Protein AF-A0A528D5P8-F1 (afdb_monomer)

Radius of gyration: 14.94 Å; Cα contacts (8 Å, |Δi|>4): 24; chains: 1; bounding box: 26×30×38 Å

Secondary structure (DSSP, 8-state):
--STT--------TTTHHHHHHHHHHHHHT---S-SSGGG-S----S-HHHHHHHHHHHHHHHTSPP--

pLDDT: mean 95.93, std 6.94, range [55.78, 98.75]

Mean predicted aligned error: 2.89 Å

Foldseek 3Di:
DPDPPDPDDDDDDPVCVVVCVVVVVVVVVPQDEDDPPCVNHPDYDDPDPVVVVVVVVVVVVVVPDDDDD

Solvent-accessible surface area (backbone atoms only — not comparable to full-atom values): 4622 Å² total; per-residue (Å²): 118,99,49,99,80,49,94,80,81,87,86,69,58,82,94,47,34,69,60,49,53,52,55,50,53,57,58,60,71,67,66,39,53,91,51,94,56,66,88,68,38,77,52,83,83,72,97,40,69,71,55,45,53,54,53,49,53,55,53,53,62,53,69,75,47,74,89,84,129

Structure (mmCIF, N/CA/C/O backbone):
data_AF-A0A528D5P8-F1
#
_entry.id   AF-A0A528D5P8-F1
#
loop_
_atom_site.group_PDB
_atom_site.id
_atom_site.type_symbol
_atom_site.label_atom_id
_atom_site.label_alt_id
_atom_site.label_comp_id
_atom_site.label_asym_id
_atom_site.label_entity_id
_atom_site.label_seq_id
_atom_site.pdbx_PDB_ins_code
_atom_site.Cartn_x
_atom_site.Cartn_y
_atom_site.Cartn_z
_atom_site.occupancy
_atom_site.B_iso_or_equiv
_atom_site.auth_seq_id
_atom_site.auth_comp_id
_atom_site.auth_asym_id
_atom_site.auth_atom_id
_atom_site.pdbx_PDB_model_num
ATOM 1 N N . GLY A 1 1 ? 7.133 -1.292 -0.692 1.00 79.94 1 GLY A N 1
ATOM 2 C CA . GLY A 1 1 ? 7.832 -0.814 0.518 1.00 79.94 1 GLY A CA 1
ATOM 3 C C . GLY A 1 1 ? 8.845 -1.807 1.057 1.00 79.94 1 GLY A C 1
ATOM 4 O O . GLY A 1 1 ? 8.839 -2.059 2.253 1.00 79.94 1 GLY A O 1
ATOM 5 N N . GLN A 1 2 ? 9.722 -2.362 0.210 1.00 97.62 2 GLN A N 1
ATOM 6 C CA . GLN A 1 2 ? 10.915 -3.088 0.676 1.00 97.62 2 GLN A CA 1
ATOM 7 C C . GLN A 1 2 ? 11.999 -2.059 1.024 1.00 97.62 2 GLN A C 1
ATOM 9 O O . GLN A 1 2 ? 13.027 -1.981 0.366 1.00 97.62 2 GLN A O 1
ATOM 14 N N . ASP A 1 3 ? 11.692 -1.214 1.999 1.00 98.19 3 ASP A N 1
ATOM 15 C CA . ASP A 1 3 ? 12.493 -0.068 2.416 1.00 98.19 3 ASP A CA 1
ATOM 16 C C . ASP A 1 3 ? 12.413 0.026 3.943 1.00 98.19 3 ASP A C 1
ATOM 18 O O . ASP A 1 3 ? 11.346 -0.201 4.522 1.00 98.19 3 ASP A O 1
ATOM 22 N N . CYS A 1 4 ? 13.531 0.318 4.607 1.00 96.56 4 CYS A N 1
ATOM 23 C CA . CYS A 1 4 ? 13.593 0.370 6.069 1.00 96.56 4 CYS A CA 1
ATOM 24 C C . CYS A 1 4 ? 12.840 1.567 6.672 1.00 96.56 4 CYS A C 1
ATOM 26 O O . CYS A 1 4 ? 12.448 1.510 7.836 1.00 96.56 4 CYS A O 1
ATOM 28 N N . THR A 1 5 ? 12.605 2.619 5.890 1.00 96.88 5 THR A N 1
ATOM 29 C CA . THR A 1 5 ? 11.904 3.848 6.287 1.00 96.88 5 THR A CA 1
ATOM 30 C C . THR A 1 5 ? 10.464 3.909 5.780 1.00 96.88 5 THR A C 1
ATOM 32 O O . THR A 1 5 ? 9.791 4.926 5.947 1.00 96.88 5 THR A O 1
ATOM 35 N N . ALA A 1 6 ? 9.969 2.824 5.174 1.00 96.69 6 ALA A N 1
ATOM 36 C CA . ALA A 1 6 ? 8.620 2.764 4.631 1.00 96.69 6 ALA A CA 1
ATOM 37 C C . ALA A 1 6 ? 7.570 3.207 5.667 1.00 96.69 6 ALA A C 1
ATOM 39 O O . ALA A 1 6 ? 7.526 2.70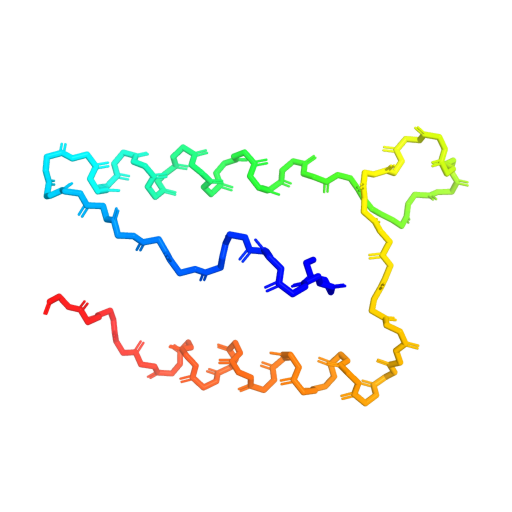2 6.791 1.00 96.69 6 ALA A O 1
ATOM 40 N N . ALA A 1 7 ? 6.678 4.112 5.263 1.00 96.81 7 ALA A N 1
ATOM 41 C CA . ALA A 1 7 ? 5.569 4.582 6.088 1.00 96.81 7 ALA A CA 1
ATOM 42 C C . ALA A 1 7 ? 4.495 3.485 6.238 1.00 96.81 7 ALA A C 1
ATOM 44 O O . ALA A 1 7 ? 3.489 3.477 5.536 1.00 96.81 7 ALA A O 1
ATOM 45 N N . CYS A 1 8 ? 4.736 2.519 7.128 1.00 96.62 8 CYS A N 1
ATOM 46 C CA . CYS A 1 8 ? 3.938 1.292 7.246 1.00 96.62 8 CYS A CA 1
ATOM 47 C C . CYS A 1 8 ? 3.099 1.189 8.530 1.00 96.62 8 CYS A C 1
ATOM 49 O O . CYS A 1 8 ? 2.297 0.268 8.661 1.00 96.62 8 CYS A O 1
ATOM 51 N N . ARG A 1 9 ? 3.260 2.123 9.477 1.00 97.69 9 ARG A N 1
ATOM 52 C CA . ARG A 1 9 ? 2.484 2.170 10.725 1.00 97.69 9 ARG A CA 1
ATOM 53 C C . ARG A 1 9 ? 1.951 3.577 10.965 1.00 97.69 9 ARG A C 1
ATOM 55 O O . ARG A 1 9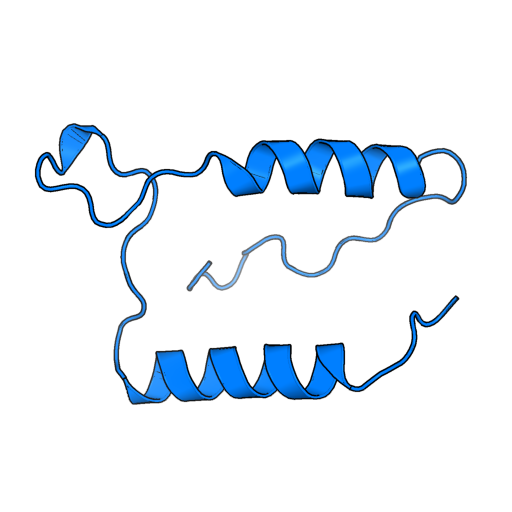 ? 2.652 4.432 11.500 1.00 97.69 9 ARG A O 1
ATOM 62 N N . ILE A 1 10 ? 0.714 3.798 10.536 1.00 96.88 10 ILE A N 1
ATOM 63 C CA . ILE A 1 10 ? 0.055 5.105 10.536 1.00 96.88 10 ILE A CA 1
ATOM 64 C C . ILE A 1 10 ? -0.790 5.244 11.805 1.00 96.88 10 ILE A C 1
ATOM 66 O O . ILE A 1 10 ? -1.618 4.385 12.097 1.00 96.88 10 ILE A O 1
ATOM 70 N N . TYR A 1 11 ? -0.604 6.345 12.534 1.00 96.94 11 TYR A N 1
ATOM 71 C CA . TYR A 1 11 ? -1.503 6.763 13.608 1.00 96.94 11 TYR A CA 1
ATOM 72 C C . TYR A 1 11 ? -2.335 7.944 13.126 1.00 96.94 11 TYR A C 1
ATOM 74 O O . TYR A 1 11 ? -1.795 8.955 12.679 1.00 96.94 11 TYR A O 1
ATOM 82 N N . ALA A 1 12 ? -3.651 7.812 13.230 1.00 96.94 12 ALA A N 1
ATOM 83 C CA . ALA A 1 12 ? -4.606 8.788 12.741 1.00 96.94 12 ALA A CA 1
ATOM 84 C C . ALA A 1 12 ? -5.529 9.228 13.879 1.00 96.94 12 ALA A C 1
ATOM 86 O O . ALA A 1 12 ? -6.054 8.409 14.631 1.00 96.94 12 ALA A O 1
ATOM 87 N N . GLY A 1 13 ? -5.710 10.541 14.028 1.00 97.62 13 GLY A N 1
ATOM 88 C CA . GLY A 1 13 ? -6.632 11.083 15.020 1.00 97.62 13 GLY A CA 1
ATOM 89 C C . GLY A 1 13 ? -8.082 10.744 14.670 1.00 97.62 13 GLY A C 1
ATOM 90 O O . GLY A 1 13 ? -8.459 10.783 13.500 1.00 97.62 13 GLY A O 1
ATOM 91 N N . LYS A 1 14 ? -8.918 10.500 15.689 1.00 96.62 14 LYS A N 1
ATOM 92 C CA . LYS A 1 14 ? -10.324 10.073 15.526 1.00 96.62 14 LYS A CA 1
ATOM 93 C C . LYS A 1 14 ? -11.122 10.916 14.521 1.00 96.62 14 LYS A C 1
ATOM 95 O O . LYS A 1 14 ? -11.894 10.374 13.750 1.00 96.62 14 LYS A O 1
ATOM 100 N N . LYS A 1 15 ? -10.900 12.237 14.487 1.00 98.12 15 LYS A N 1
ATOM 101 C CA . LYS A 1 15 ? -11.620 13.166 13.593 1.00 98.12 15 LYS A CA 1
ATOM 102 C C . LYS A 1 15 ? -11.371 12.937 12.099 1.00 98.12 15 LYS A C 1
ATOM 104 O O . LYS A 1 15 ? -12.187 13.369 11.295 1.00 98.12 15 LYS A O 1
ATOM 109 N N . ILE A 1 16 ? -10.233 12.350 11.731 1.00 97.75 16 ILE A N 1
ATOM 110 C CA . ILE A 1 16 ? -9.831 12.172 10.328 1.00 97.75 16 ILE A CA 1
ATOM 111 C C . ILE A 1 16 ? -9.687 10.704 9.937 1.00 97.75 16 ILE A C 1
ATOM 113 O O . ILE A 1 16 ? -9.371 10.440 8.786 1.00 97.75 16 ILE A O 1
ATOM 117 N N . TYR A 1 17 ? -9.893 9.771 10.872 1.00 97.06 17 TYR A N 1
ATOM 118 C CA . TYR A 1 17 ? -9.587 8.354 10.683 1.00 97.06 17 TYR A CA 1
ATOM 119 C C . TYR A 1 17 ? -10.325 7.768 9.477 1.00 97.06 17 TYR A C 1
ATOM 121 O O . TYR A 1 17 ? -9.678 7.361 8.516 1.00 97.06 17 TYR A O 1
ATOM 129 N N . ASP A 1 18 ? -11.658 7.827 9.475 1.00 96.94 18 ASP A N 1
ATOM 130 C CA . ASP A 1 18 ? -12.470 7.220 8.412 1.00 96.94 18 ASP A CA 1
ATOM 131 C C . ASP A 1 18 ? -12.190 7.850 7.046 1.00 96.94 18 ASP A C 1
ATOM 133 O O . ASP A 1 18 ? -12.039 7.151 6.045 1.00 96.94 18 ASP A O 1
ATOM 137 N N . LYS A 1 19 ? -12.050 9.182 7.014 1.00 98.12 19 LYS A N 1
ATOM 138 C CA . LYS A 1 19 ? -11.722 9.911 5.786 1.00 98.12 19 LYS A CA 1
ATOM 139 C C . LYS A 1 19 ? -10.342 9.521 5.259 1.00 98.12 19 LYS A C 1
ATOM 141 O O . LYS A 1 19 ? -10.204 9.254 4.072 1.00 98.12 19 LYS A O 1
ATOM 146 N N . LEU A 1 20 ? -9.334 9.461 6.131 1.00 98.06 20 LEU A N 1
ATOM 147 C CA . LEU A 1 20 ? -7.988 9.047 5.746 1.00 98.06 20 LEU A CA 1
ATOM 148 C C . LEU A 1 20 ? -7.997 7.620 5.202 1.00 98.06 20 LEU A C 1
ATOM 150 O O . LEU A 1 20 ? -7.382 7.378 4.172 1.00 98.06 20 LEU A O 1
ATOM 154 N N . VAL A 1 21 ? -8.685 6.690 5.870 1.00 97.19 21 VAL A N 1
ATOM 155 C CA . VAL A 1 21 ? -8.788 5.296 5.420 1.00 97.19 21 VAL A CA 1
ATOM 156 C C . VAL A 1 21 ? -9.434 5.224 4.037 1.00 97.19 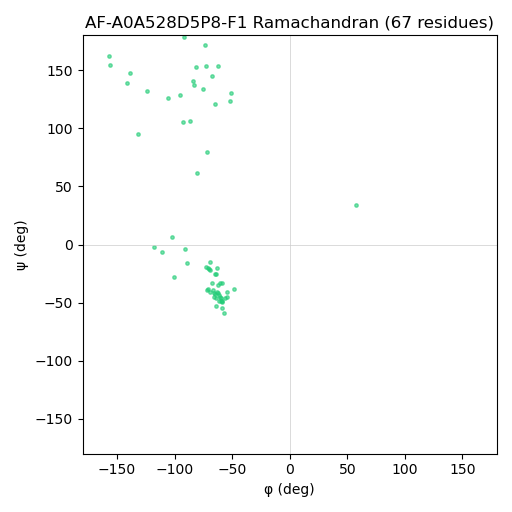21 VAL A C 1
ATOM 158 O O . VAL A 1 21 ? -8.895 4.546 3.161 1.00 97.19 21 VAL A O 1
ATOM 161 N N . ALA A 1 22 ? -10.536 5.942 3.813 1.00 98.31 22 ALA A N 1
ATOM 162 C CA . ALA A 1 22 ? -11.229 5.963 2.527 1.00 98.31 22 ALA A CA 1
ATOM 163 C C . ALA A 1 22 ? -10.364 6.565 1.405 1.00 98.31 22 ALA A C 1
ATOM 165 O O . ALA A 1 22 ? -10.135 5.912 0.384 1.00 98.31 22 ALA A O 1
ATOM 166 N N . ASP A 1 23 ? -9.832 7.772 1.617 1.00 98.50 23 ASP A N 1
ATOM 167 C CA . ASP A 1 23 ? -9.045 8.499 0.615 1.00 98.50 23 ASP A CA 1
ATOM 168 C C . ASP A 1 23 ? -7.737 7.754 0.294 1.00 98.50 23 ASP A C 1
ATOM 170 O O . ASP A 1 23 ? -7.371 7.599 -0.874 1.00 98.50 23 ASP A O 1
ATOM 174 N N . LEU A 1 24 ? -7.054 7.222 1.317 1.00 98.25 24 LEU A N 1
ATOM 175 C CA . LEU A 1 24 ? -5.827 6.444 1.141 1.00 98.25 24 LEU A CA 1
ATOM 176 C C . LEU A 1 24 ? -6.092 5.128 0.408 1.00 98.25 24 LEU A C 1
ATOM 178 O O . LEU A 1 24 ? -5.313 4.767 -0.470 1.00 98.25 24 LEU A O 1
ATOM 182 N N . SER A 1 25 ? -7.183 4.425 0.727 1.00 98.00 25 SER A N 1
ATOM 183 C CA . SER A 1 25 ? -7.549 3.185 0.027 1.00 98.00 25 SER A CA 1
ATOM 184 C C . SER A 1 25 ? -7.811 3.448 -1.456 1.00 98.00 25 SER A C 1
ATOM 186 O O . SER A 1 25 ? -7.307 2.715 -2.308 1.00 98.00 25 SER A O 1
ATOM 188 N N . SER A 1 26 ? -8.532 4.532 -1.773 1.00 98.25 26 SER A N 1
ATOM 189 C CA . SER A 1 26 ? -8.772 4.946 -3.156 1.00 98.25 26 SER A CA 1
ATOM 190 C C . SER A 1 26 ? -7.462 5.262 -3.879 1.00 98.25 26 SER A C 1
ATOM 192 O O . SER A 1 26 ? -7.238 4.747 -4.971 1.00 98.25 26 SER A O 1
ATOM 194 N N . ALA A 1 27 ? -6.577 6.058 -3.275 1.00 98.31 27 ALA A N 1
ATOM 195 C CA . ALA A 1 27 ? -5.306 6.440 -3.890 1.00 98.31 27 ALA A CA 1
ATOM 196 C C . ALA A 1 27 ? -4.339 5.254 -4.060 1.00 98.31 27 ALA A C 1
ATOM 198 O O . ALA A 1 27 ? -3.673 5.137 -5.084 1.00 98.31 27 ALA A O 1
ATOM 199 N N . VAL A 1 28 ? -4.265 4.336 -3.090 1.00 98.19 28 VAL A N 1
ATOM 200 C CA . VAL A 1 28 ? -3.397 3.149 -3.196 1.00 98.19 28 VAL A CA 1
ATOM 201 C C . VAL A 1 28 ? -3.887 2.200 -4.291 1.00 98.19 28 VAL A C 1
ATOM 203 O O . VAL A 1 28 ? -3.067 1.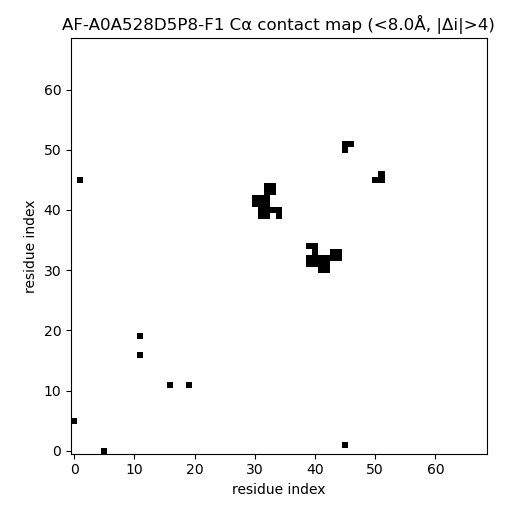577 -4.963 1.00 98.19 28 VAL A O 1
ATOM 206 N N . SER A 1 29 ? -5.203 2.115 -4.521 1.00 98.06 29 SER A N 1
ATOM 207 C CA . SER A 1 29 ? -5.770 1.249 -5.565 1.00 98.06 29 SER A CA 1
ATOM 208 C C . SER A 1 29 ? -5.356 1.630 -6.993 1.00 98.06 29 SER A C 1
ATOM 210 O O . SER A 1 29 ? -5.423 0.789 -7.886 1.00 98.06 29 SER A O 1
ATOM 212 N N . THR A 1 30 ? -4.899 2.869 -7.213 1.00 98.44 30 THR A N 1
ATOM 213 C CA . THR A 1 30 ? -4.502 3.362 -8.541 1.00 98.44 30 THR A CA 1
ATOM 214 C C . THR A 1 30 ? -3.023 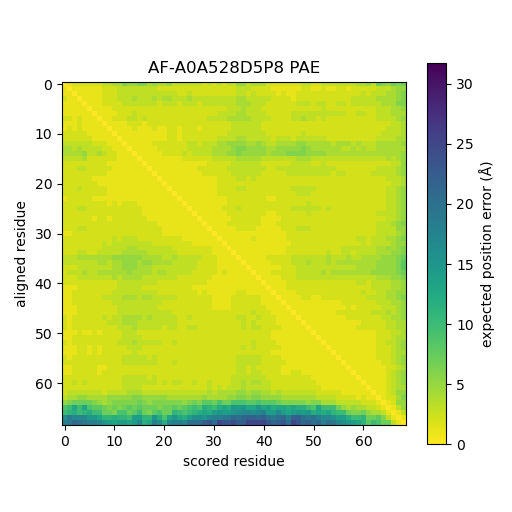3.162 -8.866 1.00 98.44 30 THR A C 1
ATOM 216 O O . THR A 1 30 ? -2.611 3.498 -9.975 1.00 98.44 30 THR A O 1
ATOM 219 N N . ILE A 1 31 ? -2.217 2.646 -7.929 1.00 98.50 31 ILE A N 1
ATOM 220 C CA . ILE A 1 31 ? -0.777 2.440 -8.136 1.00 98.50 31 ILE A CA 1
ATOM 221 C C . ILE A 1 31 ? -0.562 1.399 -9.240 1.00 98.50 31 ILE A C 1
ATOM 223 O O . ILE A 1 31 ? -0.989 0.248 -9.111 1.00 98.50 31 ILE A O 1
ATOM 227 N N . ARG A 1 32 ? 0.134 1.791 -10.310 1.00 98.56 32 ARG A N 1
ATOM 228 C CA . ARG A 1 32 ? 0.433 0.920 -11.456 1.00 98.56 32 ARG A CA 1
ATOM 229 C C . ARG A 1 32 ? 1.662 0.052 -11.202 1.00 98.56 32 ARG A C 1
ATOM 231 O O . ARG A 1 32 ? 2.681 0.518 -10.690 1.00 98.56 32 ARG A O 1
ATOM 238 N N . TYR A 1 33 ? 1.574 -1.217 -11.581 1.00 98.44 33 TYR A N 1
ATOM 239 C CA . TYR A 1 33 ? 2.675 -2.174 -11.512 1.00 98.44 33 TYR A CA 1
ATOM 240 C C . TYR A 1 33 ? 2.467 -3.311 -12.513 1.00 98.44 33 TYR A C 1
ATOM 242 O O . TYR A 1 33 ? 1.333 -3.663 -12.841 1.00 98.44 33 TYR A O 1
ATOM 250 N N . ASN A 1 34 ? 3.569 -3.939 -12.933 1.00 98.12 34 ASN A N 1
ATOM 251 C CA . ASN A 1 34 ? 3.575 -5.104 -13.821 1.00 98.12 34 ASN A CA 1
ATOM 252 C C . ASN A 1 34 ? 2.878 -4.869 -15.181 1.00 98.12 34 ASN A C 1
ATOM 254 O O . ASN A 1 34 ? 2.267 -5.785 -15.737 1.00 98.12 34 ASN A O 1
ATOM 258 N N . LEU A 1 35 ? 2.968 -3.647 -15.712 1.00 98.44 35 LEU A N 1
ATOM 259 C CA . LEU A 1 35 ? 2.576 -3.316 -17.080 1.00 98.44 35 LEU A CA 1
ATOM 260 C C . LEU A 1 35 ? 3.692 -3.682 -18.078 1.00 98.44 35 LEU A C 1
ATOM 262 O O . LEU A 1 35 ? 4.864 -3.684 -17.690 1.00 98.44 35 LEU A O 1
ATOM 266 N N . PRO A 1 36 ? 3.356 -3.984 -19.352 1.00 98.00 36 PRO A N 1
ATOM 267 C CA . PRO A 1 36 ? 4.350 -4.251 -20.395 1.00 98.00 36 PRO A CA 1
ATOM 268 C C . PRO A 1 36 ? 5.256 -3.053 -20.696 1.00 98.00 36 PRO A C 1
ATOM 270 O O . PRO A 1 36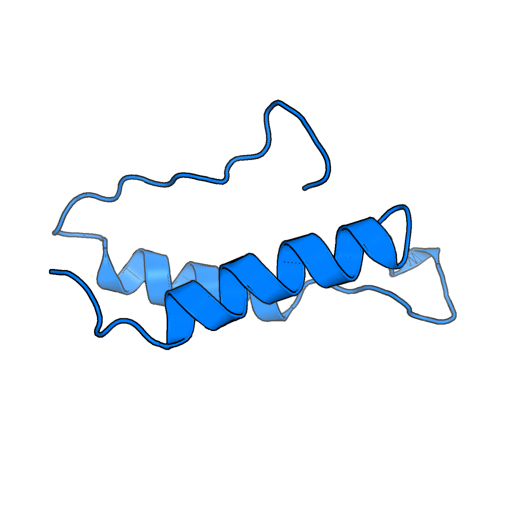 ? 6.429 -3.244 -21.011 1.00 98.00 36 PRO A O 1
ATOM 273 N N . ASP A 1 37 ? 4.705 -1.839 -20.617 1.00 97.94 37 ASP A N 1
ATOM 274 C CA . ASP A 1 37 ? 5.473 -0.600 -20.681 1.00 97.94 37 ASP A CA 1
ATOM 275 C C . ASP A 1 37 ? 5.968 -0.246 -19.276 1.00 97.94 37 ASP A C 1
ATOM 277 O O . ASP A 1 37 ? 5.201 0.179 -18.409 1.00 97.94 37 ASP A O 1
ATOM 281 N N . ASP A 1 38 ? 7.265 -0.446 -19.041 1.00 97.69 38 ASP A N 1
ATOM 282 C CA . ASP A 1 38 ? 7.865 -0.214 -17.729 1.00 97.69 38 ASP A CA 1
ATOM 283 C C . ASP A 1 38 ? 7.923 1.272 -17.348 1.00 97.69 38 ASP A C 1
ATOM 285 O O . ASP A 1 38 ? 8.076 1.603 -16.176 1.00 97.69 38 ASP A O 1
ATOM 289 N N . THR A 1 39 ? 7.737 2.183 -18.310 1.00 97.94 39 THR A N 1
ATOM 290 C CA . THR A 1 39 ? 7.689 3.626 -18.027 1.00 97.94 39 THR A CA 1
ATOM 291 C C . THR A 1 39 ? 6.412 4.044 -17.296 1.00 97.94 39 THR A C 1
ATOM 293 O O . THR A 1 39 ? 6.392 5.085 -16.638 1.00 97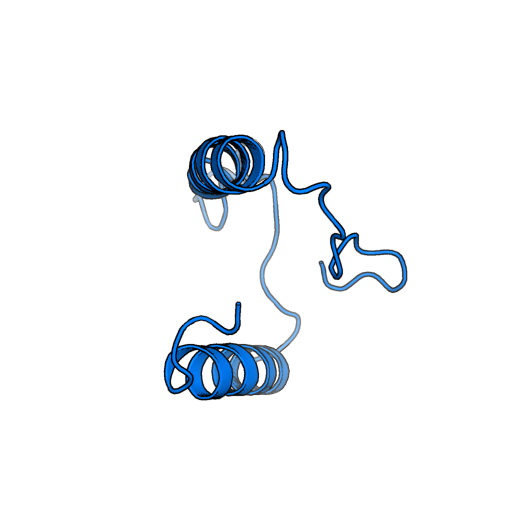.94 39 THR A O 1
ATOM 296 N N . GLU A 1 40 ? 5.357 3.225 -17.356 1.00 98.12 40 GLU A N 1
ATOM 297 C CA . GLU A 1 40 ? 4.094 3.480 -16.663 1.00 98.12 40 GLU A CA 1
ATOM 298 C C . GLU A 1 40 ? 4.058 2.907 -15.236 1.00 98.12 40 GLU A C 1
ATOM 300 O O . GLU A 1 40 ? 3.178 3.289 -14.454 1.00 98.12 40 GLU A O 1
ATOM 305 N N . ASN A 1 41 ? 4.984 2.002 -14.893 1.00 98.25 41 ASN A N 1
ATOM 306 C CA . ASN A 1 41 ? 5.033 1.317 -13.603 1.00 98.25 41 ASN A CA 1
ATOM 307 C C . ASN A 1 41 ? 5.555 2.237 -12.487 1.00 98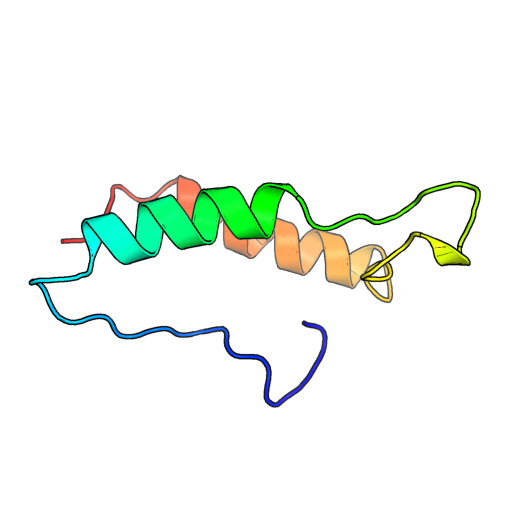.25 41 ASN A C 1
ATOM 309 O O . ASN A 1 41 ? 6.581 2.897 -12.616 1.00 98.25 41 ASN A O 1
ATOM 313 N N . GLU A 1 42 ? 4.874 2.229 -11.341 1.00 98.62 42 GLU A N 1
ATOM 314 C CA . GLU A 1 42 ? 5.229 3.046 -10.172 1.00 98.62 42 GLU A CA 1
ATOM 315 C C . GLU A 1 42 ? 5.971 2.234 -9.102 1.00 98.62 42 GLU A C 1
ATOM 317 O O . GLU A 1 42 ? 6.772 2.777 -8.339 1.00 98.62 42 GLU A O 1
ATOM 322 N N . ILE A 1 43 ? 5.718 0.921 -9.034 1.00 98.38 43 ILE A N 1
ATOM 323 C CA . ILE A 1 43 ? 6.390 -0.001 -8.110 1.00 98.38 43 ILE A CA 1
ATOM 324 C C . ILE A 1 43 ? 6.742 -1.328 -8.791 1.00 98.38 43 ILE A C 1
ATOM 326 O O . ILE A 1 43 ? 6.013 -1.831 -9.643 1.00 98.38 43 ILE A O 1
ATOM 330 N N . GLY A 1 44 ? 7.855 -1.926 -8.359 1.00 98.06 44 GLY A N 1
ATOM 331 C CA . GLY A 1 44 ? 8.295 -3.252 -8.796 1.00 98.06 44 GLY A CA 1
ATOM 332 C C . GLY A 1 44 ? 7.796 -4.406 -7.909 1.00 98.06 44 GLY A C 1
ATOM 333 O O . GLY A 1 44 ? 7.138 -4.185 -6.884 1.00 98.06 44 GLY A O 1
ATOM 334 N N . PRO A 1 45 ? 8.140 -5.659 -8.263 1.00 98.31 45 PRO A N 1
ATOM 335 C CA . PRO A 1 45 ? 7.775 -6.837 -7.488 1.00 98.31 45 PRO A CA 1
ATOM 336 C C . PRO A 1 45 ? 8.584 -6.963 -6.188 1.00 98.31 45 PRO A C 1
ATOM 338 O O . PRO A 1 45 ? 9.573 -6.270 -5.937 1.00 98.31 45 PRO A O 1
ATOM 341 N N . LEU A 1 46 ? 8.185 -7.924 -5.355 1.00 98.69 46 LEU A N 1
ATOM 342 C CA . LEU A 1 46 ? 9.011 -8.381 -4.240 1.00 98.69 46 LEU A CA 1
ATOM 343 C C . LEU A 1 46 ? 10.200 -9.208 -4.744 1.00 98.69 46 LEU A C 1
ATOM 345 O O . LEU A 1 46 ? 10.121 -9.859 -5.783 1.00 98.69 46 LEU A O 1
ATOM 349 N N . ILE A 1 47 ? 11.285 -9.230 -3.967 1.00 98.56 47 ILE A N 1
ATOM 350 C CA . ILE A 1 47 ? 12.569 -9.809 -4.398 1.00 98.56 47 ILE A CA 1
ATOM 351 C C . ILE A 1 47 ? 12.531 -11.326 -4.649 1.00 98.56 47 ILE A C 1
ATOM 353 O O . ILE A 1 47 ? 13.358 -11.865 -5.377 1.00 98.56 47 ILE A O 1
ATOM 357 N N . SER A 1 48 ? 11.608 -12.053 -4.016 1.00 98.50 48 SER A N 1
ATOM 358 C CA . SER A 1 48 ? 11.524 -13.510 -4.148 1.00 98.50 48 SER A CA 1
ATOM 359 C C . SER A 1 48 ? 10.132 -14.039 -3.826 1.00 98.50 48 SER A C 1
ATOM 361 O O . SER A 1 48 ? 9.350 -13.391 -3.124 1.00 98.50 48 SER A O 1
ATOM 363 N N . ARG A 1 49 ? 9.854 -15.275 -4.262 1.00 98.56 49 ARG A N 1
ATOM 364 C CA . ARG A 1 49 ? 8.638 -16.006 -3.873 1.00 98.56 49 ARG A CA 1
ATOM 365 C C . ARG A 1 49 ? 8.521 -16.133 -2.355 1.00 98.56 49 ARG A C 1
ATOM 367 O O . ARG A 1 49 ? 7.496 -15.771 -1.803 1.00 98.56 49 ARG A O 1
ATOM 374 N N . ARG A 1 50 ? 9.608 -16.512 -1.673 1.00 98.69 50 ARG A N 1
ATOM 375 C CA . ARG A 1 50 ? 9.646 -16.588 -0.204 1.00 98.69 50 ARG A CA 1
ATOM 376 C C . ARG A 1 50 ? 9.235 -15.267 0.456 1.00 98.69 50 ARG A C 1
ATOM 378 O O . ARG A 1 50 ? 8.518 -15.285 1.452 1.00 98.69 50 ARG A O 1
ATOM 385 N N . GLN A 1 51 ? 9.685 -14.129 -0.080 1.00 98.75 51 GLN A N 1
ATOM 386 C CA . GLN A 1 51 ? 9.302 -12.820 0.450 1.00 98.75 51 GLN A CA 1
ATOM 387 C C . GLN A 1 51 ? 7.823 -12.514 0.189 1.00 98.75 51 GLN A C 1
ATOM 389 O O . GLN A 1 51 ? 7.147 -12.013 1.086 1.00 98.75 51 GLN A O 1
ATOM 394 N N . ARG A 1 52 ? 7.306 -12.853 -0.999 1.00 98.69 52 ARG A N 1
ATOM 395 C CA . ARG A 1 52 ? 5.875 -12.746 -1.320 1.00 98.69 52 ARG A CA 1
ATOM 396 C C . ARG A 1 52 ? 5.014 -13.585 -0.377 1.00 98.69 52 ARG A C 1
ATOM 398 O O . ARG A 1 52 ? 4.074 -13.042 0.194 1.00 98.69 52 ARG A O 1
ATOM 405 N N . ASP A 1 53 ? 5.364 -14.849 -0.162 1.00 98.75 53 ASP A N 1
ATOM 406 C CA . ASP A 1 53 ? 4.616 -15.758 0.714 1.00 98.75 53 ASP A CA 1
ATOM 407 C C . ASP A 1 53 ? 4.629 -15.251 2.164 1.00 98.75 53 ASP A C 1
ATOM 409 O O . ASP A 1 53 ? 3.603 -15.230 2.845 1.00 98.75 53 ASP A O 1
ATOM 413 N N . ARG A 1 54 ? 5.781 -14.739 2.627 1.00 98.56 54 ARG A N 1
ATOM 414 C CA . ARG A 1 54 ? 5.891 -14.099 3.943 1.00 98.56 54 ARG A CA 1
ATOM 415 C C . ARG A 1 54 ? 4.944 -12.905 4.062 1.00 98.56 54 ARG A C 1
ATOM 417 O O . ARG A 1 54 ? 4.231 -12.833 5.060 1.00 98.56 54 ARG A O 1
ATOM 424 N N . VAL A 1 55 ? 4.931 -11.994 3.084 1.00 98.50 55 VAL A N 1
ATOM 425 C CA . VAL A 1 55 ? 4.027 -10.829 3.069 1.00 98.50 55 VAL A CA 1
ATOM 426 C C . VAL A 1 55 ? 2.561 -11.274 3.075 1.00 98.50 55 VAL A C 1
ATOM 428 O O . VAL A 1 55 ? 1.816 -10.807 3.935 1.00 98.50 55 VAL A O 1
ATOM 431 N N . SER A 1 56 ? 2.174 -12.220 2.209 1.00 98.31 56 SER A N 1
ATOM 432 C CA . SER A 1 56 ? 0.805 -12.765 2.148 1.00 98.31 56 SER A CA 1
ATOM 433 C C . SER A 1 56 ? 0.351 -13.298 3.504 1.00 98.31 56 SER A C 1
ATOM 435 O O . SER A 1 56 ? -0.703 -12.914 3.995 1.00 98.31 56 SER A O 1
ATOM 437 N N . SER A 1 57 ? 1.211 -14.060 4.189 1.00 98.31 57 SER A N 1
ATOM 438 C CA . SER A 1 57 ? 0.865 -14.646 5.489 1.00 98.31 57 SER A CA 1
ATOM 439 C C . SER A 1 57 ? 0.523 -13.604 6.565 1.00 98.31 57 SER A C 1
ATOM 441 O O . SER A 1 57 ? -0.294 -13.869 7.443 1.00 98.31 57 SER A O 1
ATOM 443 N N . PHE A 1 58 ? 1.159 -12.423 6.547 1.00 97.88 58 PHE A N 1
ATOM 444 C CA . PHE A 1 58 ? 0.821 -11.347 7.486 1.00 97.88 58 PHE A CA 1
ATOM 445 C C . PHE A 1 58 ? -0.529 -10.715 7.150 1.00 97.88 58 PHE A C 1
ATOM 447 O O . PHE A 1 58 ? -1.286 -10.413 8.067 1.00 97.88 58 PHE A O 1
ATOM 454 N N . VAL A 1 59 ? -0.825 -10.539 5.860 1.00 97.12 59 VAL A N 1
ATOM 455 C CA . VAL A 1 59 ? -2.107 -10.000 5.386 1.00 97.12 59 VAL A CA 1
ATOM 456 C C . VAL A 1 59 ? -3.251 -10.959 5.720 1.00 97.12 59 VAL A C 1
ATOM 458 O O . VAL A 1 59 ? -4.260 -10.525 6.267 1.00 97.12 59 VAL A O 1
ATOM 461 N N . GLU A 1 60 ? -3.068 -12.259 5.480 1.00 97.62 60 GLU A N 1
ATOM 462 C CA . GLU A 1 60 ? -4.050 -13.307 5.790 1.00 97.62 60 GLU A CA 1
ATOM 463 C C . GLU A 1 60 ? -4.395 -13.324 7.284 1.00 97.62 60 GLU A C 1
ATOM 465 O O . GLU A 1 60 ? -5.551 -13.105 7.644 1.00 97.62 60 GLU A O 1
ATOM 470 N N . ARG A 1 61 ? -3.390 -13.436 8.166 1.00 96.62 61 ARG A N 1
ATOM 471 C CA . ARG A 1 61 ? -3.612 -13.405 9.626 1.00 96.62 61 ARG A CA 1
ATOM 472 C C . ARG A 1 61 ? -4.278 -12.116 10.107 1.00 96.62 61 ARG A C 1
ATOM 474 O O . ARG A 1 61 ? -5.022 -12.143 11.080 1.00 96.62 61 ARG A O 1
ATOM 481 N N . ALA A 1 62 ? -3.996 -10.979 9.469 1.00 94.88 62 ALA A N 1
ATOM 482 C CA . ALA A 1 62 ? -4.648 -9.718 9.813 1.00 94.88 62 ALA A CA 1
ATOM 483 C C . ALA A 1 62 ? -6.124 -9.704 9.385 1.00 94.88 62 ALA A C 1
ATOM 485 O O . ALA A 1 62 ? -6.960 -9.202 10.129 1.00 94.88 62 ALA A O 1
ATOM 486 N N . SER A 1 63 ? -6.449 -10.279 8.223 1.00 93.62 63 SER A N 1
ATOM 487 C CA . SER A 1 63 ? -7.824 -10.356 7.706 1.00 93.62 63 SER A CA 1
ATOM 488 C C . SER A 1 63 ? -8.740 -11.290 8.505 1.00 93.62 63 SER A C 1
ATOM 490 O O . SER A 1 63 ? -9.956 -11.124 8.480 1.00 93.62 63 SER A O 1
ATOM 492 N N . GLU A 1 64 ? -8.165 -12.245 9.241 1.00 94.62 64 GLU A N 1
ATOM 493 C CA . GLU A 1 64 ? -8.892 -13.142 10.151 1.00 94.62 64 GLU A CA 1
ATOM 494 C C . GLU A 1 64 ? -9.368 -12.435 11.430 1.00 94.62 64 GLU A C 1
ATOM 496 O O . GLU A 1 64 ? -10.266 -12.919 12.124 1.00 94.62 64 GLU A O 1
ATOM 501 N N . LEU A 1 65 ? -8.776 -11.286 11.761 1.00 91.62 65 LEU A N 1
ATOM 502 C CA . LEU A 1 65 ? -9.172 -10.490 12.912 1.00 91.62 65 LEU A CA 1
ATOM 503 C C . LEU A 1 65 ? -10.352 -9.589 12.541 1.00 91.62 65 LEU A C 1
ATOM 505 O O . LEU A 1 65 ? -10.400 -8.986 11.469 1.00 91.62 65 LEU A O 1
ATOM 509 N N . LYS A 1 66 ? -11.299 -9.437 13.471 1.00 87.69 66 LYS A N 1
ATOM 510 C CA . LYS A 1 66 ? -12.273 -8.344 13.381 1.00 87.69 66 LYS A CA 1
ATOM 511 C C . LYS A 1 66 ? -11.535 -7.010 13.467 1.00 87.69 66 LYS A C 1
ATOM 513 O O . LYS A 1 66 ? -10.474 -6.937 14.087 1.00 87.69 66 LYS A O 1
ATOM 518 N N . HIS A 1 67 ? -12.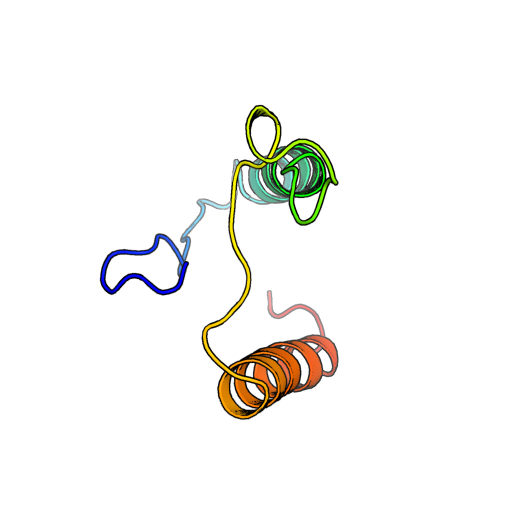120 -5.963 12.883 1.00 78.25 67 HIS A N 1
ATOM 519 C CA . HIS A 1 67 ? -11.605 -4.610 13.064 1.00 78.25 67 HIS A CA 1
ATOM 520 C C . HIS A 1 67 ? -11.453 -4.320 14.563 1.00 78.25 67 HIS A C 1
ATOM 522 O O . HIS A 1 67 ? -12.397 -4.518 15.330 1.00 78.25 67 HIS A O 1
ATOM 528 N N . ILE A 1 68 ? -10.239 -3.952 14.970 1.00 67.94 68 ILE A N 1
ATOM 529 C CA . ILE A 1 68 ? -9.905 -3.663 16.362 1.00 67.94 68 ILE A CA 1
ATOM 530 C C . ILE A 1 68 ? -10.105 -2.159 16.545 1.00 67.94 68 ILE A C 1
ATOM 532 O O . ILE A 1 68 ? -9.294 -1.382 16.043 1.00 67.94 68 ILE A O 1
ATOM 536 N N . GLU A 1 69 ? -11.195 -1.777 17.214 1.00 55.78 69 GLU A N 1
ATOM 537 C CA . GLU A 1 69 ? -11.462 -0.396 17.655 1.00 55.78 69 GLU A CA 1
ATOM 538 C C . GLU A 1 69 ? -10.767 -0.062 18.982 1.00 55.78 69 GLU A C 1
ATOM 540 O O . GLU A 1 69 ? -10.718 -0.943 19.875 1.00 55.78 69 GLU A O 1
#

Nearest PDB structures (foldseek):
  4zxu-assembly1_A  TM=8.876E-01  e=2.139E-01  Staphylococcus aureus subsp. aureus COL
  4mpy-assembly1_C  TM=8.613E-01  e=3.799E-01  Staphylococcus aureus subsp. aureus COL

Sequence (69 aa):
GQDCTAACRIYAGKKIYDKLVADLSSAVSTIRYNLPDDTENEIGPLISRRQRDRVSSFVERASELKHIE